Protein AF-A0A916VX10-F1 (afdb_monomer_lite)

Foldseek 3Di:
DDDPPPDAAEEEEEAAQAQDPVCLLVVLVVQLPDPHAHEYAAPVNVVSNCVNVVHDWQFDCQQDDPQAGTWTDDPSHPTHGHHPSLLLLLLVQCVQQVLDLVSGDDGRHSNSVVSVSQSPHQAYEYEYHPHADPVPPPVPDDPPDRPRVVSVVVSQVSVVVVVHHYYYDYD

pLDDT: mean 89.91, std 14.02, range [43.66, 98.75]

Sequence (171 aa):
MGIYVRKKNPVMIFTGPPLDENKDFEYVEKLLSFRGRRVVCGGTTGNIVANFLGEVIEMDITTMTREMPPIGKLSGIDLVTEGILTISKCAEILKKSNCDIGRLPSGKNGAVMLAEEILEADSILFLVGQKINEFYQNPLLPKNISIRRNLIEDLVQYLREKQKEVTIEYC

Structure (mmCIF, N/CA/C/O backbone):
data_AF-A0A916VX10-F1
#
_entry.id   AF-A0A916VX10-F1
#
loop_
_atom_site.group_PDB
_atom_site.id
_atom_site.type_symbol
_atom_site.label_atom_id
_atom_site.label_alt_id
_atom_site.label_comp_id
_atom_site.label_asym_id
_atom_site.label_entity_id
_atom_site.label_seq_id
_atom_site.pdbx_PDB_ins_code
_atom_site.Cartn_x
_atom_site.Cartn_y
_atom_site.Cartn_z
_atom_site.occupancy
_atom_site.B_iso_or_equiv
_atom_site.auth_seq_id
_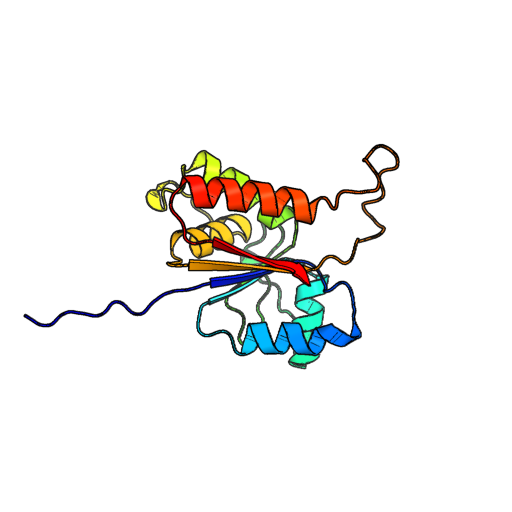atom_site.auth_comp_id
_atom_site.auth_asym_id
_atom_site.auth_atom_id
_atom_site.pdbx_PDB_model_num
ATOM 1 N N . MET A 1 1 ? -39.919 1.243 1.892 1.00 43.66 1 MET A N 1
ATOM 2 C CA . MET A 1 1 ? -38.573 1.552 2.417 1.00 43.66 1 MET A CA 1
ATOM 3 C C . MET A 1 1 ? -37.560 1.119 1.375 1.00 43.66 1 MET A C 1
ATOM 5 O O . MET A 1 1 ? -37.496 -0.066 1.081 1.00 43.66 1 MET A O 1
ATOM 9 N N . GLY A 1 2 ? -36.867 2.061 0.735 1.00 52.88 2 GLY A N 1
ATOM 10 C CA . GLY A 1 2 ? -35.818 1.728 -0.230 1.00 52.88 2 GLY A CA 1
ATOM 11 C C . GLY A 1 2 ? -34.561 1.302 0.518 1.00 52.88 2 GLY A C 1
ATOM 12 O O . GLY A 1 2 ? -34.044 2.070 1.324 1.00 52.88 2 GLY A O 1
ATOM 13 N N . ILE A 1 3 ? -34.092 0.079 0.288 1.00 53.31 3 ILE A N 1
ATOM 14 C CA . ILE A 1 3 ? -32.789 -0.367 0.782 1.00 53.31 3 ILE A CA 1
ATOM 15 C C . ILE A 1 3 ? -31.743 0.330 -0.091 1.00 53.31 3 ILE A C 1
ATOM 17 O O . ILE A 1 3 ? -31.575 -0.016 -1.259 1.00 53.31 3 ILE A O 1
ATOM 21 N N . TYR A 1 4 ? -31.075 1.348 0.451 1.00 57.50 4 TYR A N 1
ATOM 22 C CA . TYR A 1 4 ? -29.919 1.963 -0.196 1.00 57.50 4 TYR A CA 1
ATOM 23 C C . TYR A 1 4 ? -28.766 0.957 -0.109 1.00 57.50 4 TYR A C 1
ATOM 25 O O . TYR A 1 4 ? -28.130 0.807 0.934 1.00 57.50 4 TYR A O 1
ATOM 33 N N . VAL A 1 5 ? -28.537 0.195 -1.179 1.00 60.47 5 VAL A N 1
ATOM 34 C CA . VAL A 1 5 ? -27.399 -0.726 -1.249 1.00 60.47 5 VAL A CA 1
ATOM 35 C C . VAL A 1 5 ? -26.136 0.127 -1.345 1.00 60.47 5 VAL A C 1
ATOM 37 O O . VAL A 1 5 ? -25.852 0.709 -2.393 1.00 60.47 5 VAL A O 1
ATOM 40 N N . ARG A 1 6 ? -25.392 0.250 -0.239 1.00 73.00 6 ARG A N 1
ATOM 41 C CA . ARG A 1 6 ? -24.081 0.914 -0.234 1.00 73.00 6 ARG A CA 1
ATOM 42 C C . ARG A 1 6 ? -23.185 0.192 -1.243 1.00 73.00 6 ARG A C 1
ATOM 44 O O . ARG A 1 6 ? -23.018 -1.025 -1.171 1.00 73.00 6 ARG A O 1
ATOM 51 N N . LYS A 1 7 ? -22.635 0.936 -2.204 1.00 76.88 7 LYS A N 1
ATOM 52 C CA . LYS A 1 7 ? -21.661 0.401 -3.161 1.00 76.88 7 LYS A CA 1
ATOM 53 C C . LYS A 1 7 ? -20.441 -0.071 -2.368 1.00 76.88 7 LYS A C 1
ATOM 55 O O . LYS A 1 7 ? -19.885 0.720 -1.611 1.00 76.88 7 LYS A O 1
ATOM 60 N N . LYS A 1 8 ? -20.056 -1.342 -2.529 1.00 86.81 8 LYS A N 1
ATOM 61 C CA . LYS A 1 8 ? -18.841 -1.887 -1.909 1.00 86.81 8 LYS A CA 1
ATOM 62 C C . LYS A 1 8 ? -17.634 -1.035 -2.310 1.00 86.81 8 LYS A C 1
ATOM 64 O O . LYS A 1 8 ? -17.500 -0.693 -3.486 1.00 86.81 8 LYS A O 1
ATOM 69 N N . ASN A 1 9 ? -16.767 -0.747 -1.349 1.00 92.56 9 ASN A N 1
ATOM 70 C CA . ASN A 1 9 ? -15.541 0.024 -1.518 1.00 92.56 9 ASN A CA 1
ATOM 71 C C . ASN A 1 9 ? -14.303 -0.847 -1.231 1.00 92.56 9 ASN A C 1
ATOM 73 O O . ASN A 1 9 ? -13.677 -0.695 -0.179 1.00 92.56 9 ASN A O 1
ATOM 77 N N . PRO A 1 10 ? -13.971 -1.824 -2.095 1.00 97.56 10 PRO A N 1
ATOM 78 C CA . PRO A 1 10 ? -12.786 -2.642 -1.899 1.00 97.56 10 PRO A CA 1
ATOM 79 C C . PRO A 1 10 ? -11.524 -1.878 -2.330 1.00 97.56 10 PRO A C 1
ATOM 81 O O . PRO A 1 10 ? -11.582 -1.024 -3.218 1.00 97.56 10 PRO A O 1
ATOM 84 N N . VAL A 1 11 ? -10.381 -2.210 -1.732 1.00 98.69 11 VAL A N 1
ATOM 85 C CA . VAL A 1 11 ? -9.069 -1.671 -2.121 1.00 98.69 11 VAL A CA 1
ATOM 86 C C . VAL A 1 11 ? -8.090 -2.805 -2.418 1.00 98.69 11 VAL A C 1
ATOM 88 O O . VAL A 1 11 ? -8.047 -3.800 -1.691 1.00 98.69 11 VAL A O 1
ATOM 91 N N . MET A 1 12 ? -7.310 -2.661 -3.488 1.00 98.69 12 MET A N 1
ATOM 92 C CA . MET A 1 12 ? -6.155 -3.509 -3.771 1.00 98.69 12 MET A CA 1
ATOM 93 C C . MET A 1 12 ? -4.882 -2.707 -3.514 1.00 98.69 12 MET A C 1
ATOM 95 O O . MET A 1 12 ? -4.724 -1.616 -4.056 1.00 98.69 12 MET A O 1
ATOM 99 N N . ILE A 1 13 ? -3.977 -3.256 -2.706 1.00 98.62 13 ILE A N 1
ATOM 100 C CA . ILE A 1 13 ? -2.679 -2.663 -2.380 1.00 98.62 13 ILE A CA 1
ATOM 101 C C . ILE A 1 13 ? -1.595 -3.561 -2.974 1.00 98.62 13 ILE A C 1
ATOM 103 O O . ILE A 1 13 ? -1.366 -4.665 -2.477 1.00 98.62 13 ILE A O 1
ATOM 107 N N . PHE A 1 14 ? -0.934 -3.094 -4.032 1.00 98.19 14 PHE A N 1
ATOM 108 C CA . PHE A 1 14 ? 0.169 -3.794 -4.683 1.00 98.19 14 PHE A CA 1
ATOM 109 C C . PHE A 1 14 ? 1.511 -3.305 -4.137 1.00 98.19 14 PHE A C 1
ATOM 111 O O . PHE A 1 14 ? 1.843 -2.124 -4.245 1.00 98.19 14 PHE A O 1
ATOM 118 N N . THR A 1 15 ? 2.302 -4.200 -3.546 1.00 95.38 15 THR A N 1
ATOM 119 C CA . THR A 1 15 ? 3.618 -3.856 -3.004 1.00 95.38 15 THR A CA 1
ATOM 120 C C . THR A 1 15 ? 4.694 -4.868 -3.350 1.00 95.38 15 THR A C 1
ATOM 122 O O . THR A 1 15 ? 4.541 -6.067 -3.138 1.00 95.38 15 THR A O 1
ATOM 125 N N . GLY A 1 16 ? 5.839 -4.363 -3.808 1.00 92.12 16 GLY A N 1
ATOM 126 C CA . GLY A 1 16 ? 6.953 -5.198 -4.237 1.00 92.12 16 GLY A CA 1
ATOM 127 C C . GLY A 1 16 ? 6.767 -5.738 -5.656 1.00 92.12 16 GLY A C 1
ATOM 128 O O . GLY A 1 16 ? 5.637 -5.973 -6.072 1.00 92.12 16 GLY A O 1
ATOM 129 N N . PRO A 1 17 ? 7.849 -5.876 -6.436 1.00 91.38 17 PRO A N 1
ATOM 130 C CA . PRO A 1 17 ? 7.753 -6.486 -7.752 1.00 91.38 17 PRO A CA 1
ATOM 131 C C . PRO A 1 17 ? 7.491 -8.000 -7.634 1.00 91.38 17 PRO A C 1
ATOM 133 O O . PRO A 1 17 ? 7.992 -8.614 -6.677 1.00 91.38 17 PRO A O 1
ATOM 136 N N . PRO A 1 18 ? 6.729 -8.593 -8.571 1.00 92.06 18 PRO A N 1
ATOM 137 C CA . PRO A 1 18 ? 6.550 -10.040 -8.680 1.00 92.06 18 PRO A CA 1
ATOM 138 C C . PRO A 1 18 ? 7.886 -10.782 -8.718 1.00 92.06 18 PRO A C 1
ATOM 140 O O . PRO A 1 18 ? 8.905 -10.230 -9.142 1.00 92.06 18 PRO A O 1
ATOM 143 N N . LEU A 1 19 ? 7.901 -12.030 -8.249 1.00 89.69 19 LEU A N 1
ATOM 144 C CA . LEU A 1 19 ? 9.112 -12.854 -8.257 1.00 89.69 19 LEU A CA 1
ATOM 145 C C . LEU A 1 19 ? 9.565 -13.190 -9.683 1.00 89.69 19 LEU A C 1
ATOM 147 O O . LEU A 1 19 ? 10.764 -13.192 -9.960 1.00 89.69 19 LEU A O 1
ATOM 151 N N . ASP A 1 20 ? 8.601 -13.485 -10.554 1.00 89.62 20 ASP A N 1
ATOM 152 C CA . ASP A 1 20 ? 8.808 -13.793 -11.967 1.00 89.62 20 ASP A CA 1
ATOM 153 C C . ASP A 1 20 ? 8.419 -12.581 -12.819 1.00 89.62 20 ASP A C 1
ATOM 155 O O . ASP A 1 20 ? 7.237 -12.275 -12.966 1.00 89.62 20 ASP A O 1
ATOM 159 N N . GLU A 1 21 ? 9.418 -11.911 -13.396 1.00 88.38 21 GLU A N 1
ATOM 160 C CA . GLU A 1 21 ? 9.235 -10.714 -14.232 1.00 88.38 21 GLU A CA 1
ATOM 161 C C . GLU A 1 21 ? 8.356 -10.986 -15.463 1.00 88.38 21 GLU A C 1
ATOM 163 O O . GLU A 1 21 ? 7.678 -10.089 -15.959 1.00 88.38 21 GLU A O 1
ATOM 168 N N . ASN A 1 22 ? 8.287 -12.236 -15.941 1.00 92.12 22 ASN A N 1
ATOM 169 C CA . ASN A 1 22 ? 7.412 -12.592 -17.063 1.00 92.12 22 ASN A CA 1
ATOM 170 C C . ASN A 1 22 ? 5.923 -12.467 -16.708 1.00 92.12 22 ASN A C 1
ATOM 172 O O . ASN A 1 22 ? 5.078 -12.419 -17.601 1.00 92.12 22 ASN A O 1
ATOM 176 N N . LYS A 1 23 ? 5.599 -12.406 -15.411 1.00 92.19 23 LYS A N 1
ATOM 177 C CA . LYS A 1 23 ? 4.240 -12.224 -14.896 1.00 92.19 23 LYS A CA 1
ATOM 178 C C . LYS A 1 23 ? 3.921 -10.781 -14.525 1.00 92.19 23 LYS A C 1
ATOM 180 O O . LYS A 1 23 ? 2.799 -10.511 -14.102 1.00 92.19 23 LYS A O 1
ATOM 185 N N . ASP A 1 24 ? 4.854 -9.844 -14.700 1.00 93.00 24 ASP A N 1
ATOM 186 C CA . ASP A 1 24 ? 4.627 -8.430 -14.386 1.00 93.00 24 ASP A CA 1
ATOM 187 C C . ASP A 1 24 ? 3.355 -7.908 -15.071 1.00 93.00 24 ASP A C 1
ATOM 189 O O . ASP A 1 24 ? 2.485 -7.338 -14.412 1.00 93.00 24 ASP A O 1
ATOM 193 N N . PHE A 1 25 ? 3.190 -8.195 -16.366 1.00 92.88 25 PHE A N 1
ATOM 194 C CA . PHE A 1 25 ? 2.010 -7.801 -17.142 1.00 92.88 25 PHE A CA 1
ATOM 195 C C . PHE A 1 25 ? 0.704 -8.384 -16.581 1.00 92.88 25 PHE A C 1
ATOM 197 O O . PHE A 1 25 ? -0.285 -7.661 -16.484 1.00 92.88 25 PHE A O 1
ATOM 204 N N . GLU A 1 26 ? 0.705 -9.653 -16.164 1.00 96.12 26 GLU A N 1
ATOM 205 C CA . GLU A 1 26 ? -0.466 -10.330 -15.586 1.00 96.12 26 GLU A CA 1
ATOM 206 C C . GLU A 1 26 ? -0.922 -9.635 -14.293 1.00 96.12 26 GLU A C 1
ATOM 208 O O . GLU A 1 26 ? -2.104 -9.328 -14.109 1.00 96.12 26 GLU A O 1
ATOM 213 N N . TYR A 1 27 ? 0.020 -9.332 -13.397 1.00 97.19 27 TYR A N 1
ATOM 214 C CA . TYR A 1 27 ? -0.290 -8.694 -12.118 1.00 97.19 27 TYR A CA 1
ATOM 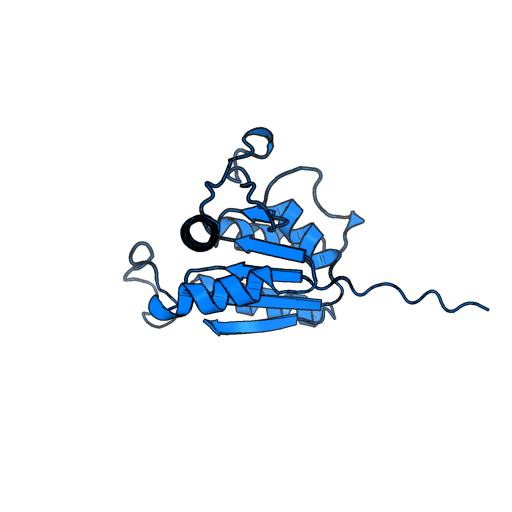215 C C . TYR A 1 27 ? -0.671 -7.216 -12.267 1.00 97.19 27 TYR A C 1
ATOM 217 O O . TYR A 1 27 ? -1.533 -6.731 -11.528 1.00 97.19 27 TYR A O 1
ATOM 225 N N . VAL A 1 28 ? -0.094 -6.506 -13.241 1.00 97.00 28 VAL A N 1
ATOM 226 C CA . VAL A 1 28 ? -0.519 -5.138 -13.572 1.00 97.00 28 VAL A CA 1
ATOM 227 C C . VAL A 1 28 ? -1.923 -5.132 -14.179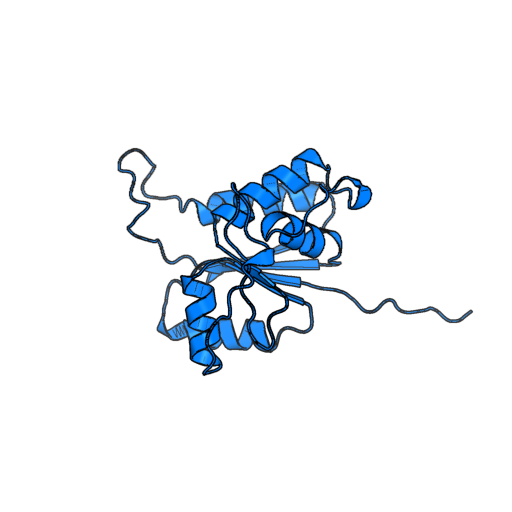 1.00 97.00 28 VAL A C 1
ATOM 229 O O . VAL A 1 28 ? -2.762 -4.339 -13.753 1.00 97.00 28 VAL A O 1
ATOM 232 N N . GLU A 1 29 ? -2.233 -6.036 -15.109 1.00 97.06 29 GLU A N 1
ATOM 233 C CA . GLU A 1 29 ? -3.579 -6.154 -15.681 1.00 97.06 29 GLU A CA 1
ATOM 234 C C . GLU A 1 29 ? -4.619 -6.479 -14.598 1.00 97.06 29 GLU A C 1
ATOM 236 O O . GLU A 1 29 ? -5.702 -5.884 -14.553 1.00 97.06 29 GLU A O 1
ATOM 241 N N . LYS A 1 30 ? -4.274 -7.358 -13.653 1.00 97.88 30 LYS A N 1
ATOM 242 C CA . LYS A 1 30 ? -5.107 -7.647 -12.481 1.00 97.88 30 LYS A CA 1
ATOM 243 C C . LYS A 1 30 ? -5.372 -6.407 -11.623 1.00 97.88 30 LYS A C 1
ATOM 245 O O . LYS A 1 30 ? -6.511 -6.191 -11.204 1.00 97.88 30 LYS A O 1
ATOM 250 N N . LEU A 1 31 ? -4.355 -5.580 -11.377 1.00 98.31 31 LEU A N 1
ATOM 251 C CA . LEU A 1 31 ? -4.512 -4.316 -10.655 1.00 98.31 31 LEU A CA 1
ATOM 252 C C . LEU A 1 31 ? -5.427 -3.344 -11.413 1.00 98.31 31 LEU A C 1
ATOM 254 O O . LEU A 1 31 ? -6.361 -2.790 -10.833 1.00 98.31 31 LEU A O 1
ATOM 258 N N . LEU A 1 32 ? -5.201 -3.158 -12.713 1.00 97.50 32 LEU A N 1
ATOM 259 C CA . LEU A 1 32 ? -5.944 -2.203 -13.542 1.00 97.50 32 LEU A CA 1
ATOM 260 C C . LEU A 1 32 ? -7.380 -2.650 -13.852 1.00 97.50 32 LEU A C 1
ATOM 262 O O . LEU A 1 32 ? -8.252 -1.814 -14.103 1.00 97.50 32 LEU A O 1
ATOM 266 N N . SER A 1 33 ? -7.661 -3.951 -13.802 1.00 97.12 33 SER A N 1
ATOM 267 C CA . SER A 1 33 ? -9.014 -4.509 -13.934 1.00 97.12 33 SER A CA 1
ATOM 268 C C . SER A 1 33 ? -9.773 -4.577 -12.602 1.00 97.12 33 SER A C 1
ATOM 270 O O . SER A 1 33 ? -10.991 -4.791 -12.594 1.00 97.12 33 SER A O 1
ATOM 272 N N . PHE A 1 34 ? -9.099 -4.334 -11.471 1.00 97.81 34 PHE A N 1
ATOM 273 C CA . PHE A 1 34 ? -9.716 -4.374 -10.149 1.00 97.81 34 PHE A CA 1
ATOM 274 C C . PHE A 1 34 ? -10.847 -3.345 -10.018 1.00 97.81 34 PHE A C 1
ATOM 276 O O . PHE A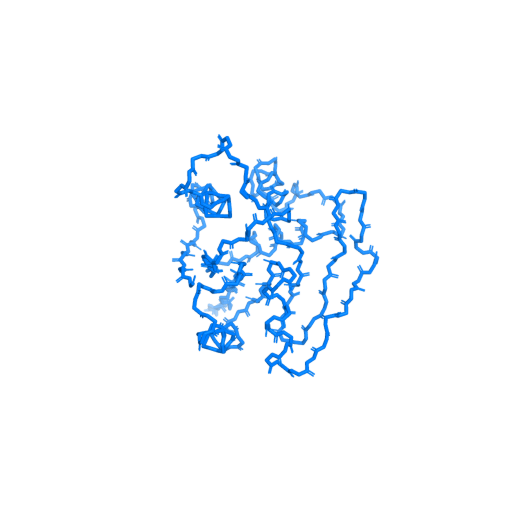 1 34 ? -10.675 -2.151 -10.287 1.00 97.81 34 PHE A O 1
ATOM 283 N N . ARG A 1 35 ? -12.027 -3.808 -9.582 1.00 95.44 35 ARG A N 1
ATOM 284 C CA . ARG A 1 35 ? -13.226 -2.981 -9.367 1.00 95.44 35 ARG A CA 1
ATOM 285 C C . ARG A 1 35 ? -13.250 -2.406 -7.952 1.00 95.44 35 ARG A C 1
ATOM 287 O O . ARG A 1 35 ? -14.055 -2.819 -7.121 1.00 95.44 35 ARG A O 1
ATOM 294 N N . GLY A 1 36 ? -12.372 -1.447 -7.706 1.00 96.38 36 GLY A N 1
ATOM 295 C CA . GLY A 1 36 ? -12.201 -0.771 -6.426 1.00 96.38 36 GLY A CA 1
ATOM 296 C C . GLY A 1 36 ? -11.070 0.238 -6.505 1.00 96.38 36 GLY A C 1
ATOM 297 O O . GLY A 1 36 ? -10.576 0.514 -7.599 1.00 96.38 36 GLY A O 1
ATOM 298 N N . ARG A 1 37 ? -10.659 0.745 -5.344 1.00 98.19 37 ARG A N 1
ATOM 299 C CA . ARG A 1 37 ? -9.482 1.608 -5.241 1.00 98.19 37 ARG A CA 1
ATOM 300 C C . ARG A 1 37 ? -8.208 0.792 -5.428 1.00 98.19 37 ARG A C 1
ATOM 302 O O . ARG A 1 37 ? -8.149 -0.382 -5.049 1.00 98.19 37 ARG A O 1
ATOM 309 N N . ARG A 1 38 ? -7.199 1.396 -6.038 1.00 98.62 38 ARG A N 1
ATOM 310 C CA . ARG A 1 38 ? -5.945 0.761 -6.447 1.00 98.62 38 ARG A CA 1
ATOM 311 C C . ARG A 1 38 ? -4.798 1.568 -5.884 1.00 98.62 38 ARG A C 1
ATOM 313 O O . ARG A 1 38 ? -4.638 2.743 -6.197 1.00 98.62 38 ARG A O 1
ATOM 320 N N . VAL A 1 39 ? -3.986 0.914 -5.076 1.00 98.75 39 VAL A N 1
ATOM 321 C CA . VAL A 1 39 ? -2.855 1.530 -4.398 1.00 98.75 39 VAL A CA 1
ATOM 322 C C . VAL A 1 39 ? -1.591 0.777 -4.776 1.00 98.75 39 VAL A C 1
ATOM 324 O O . VAL A 1 39 ? -1.572 -0.454 -4.764 1.00 98.75 39 VAL A O 1
ATOM 327 N N . VAL A 1 40 ? -0.525 1.507 -5.087 1.00 98.56 40 VAL A N 1
ATOM 328 C CA . VAL A 1 40 ? 0.798 0.943 -5.366 1.00 98.56 40 VAL A CA 1
ATOM 329 C C . VAL A 1 40 ? 1.800 1.476 -4.351 1.00 98.56 40 VAL A C 1
ATOM 331 O O . VAL A 1 40 ? 2.035 2.678 -4.263 1.00 98.56 40 VAL A O 1
ATOM 334 N N . CYS A 1 41 ? 2.432 0.574 -3.604 1.00 96.25 41 CYS A N 1
ATOM 335 C CA . CYS A 1 41 ? 3.460 0.905 -2.622 1.00 96.25 41 CYS A CA 1
ATOM 336 C C . CYS A 1 41 ? 4.820 0.343 -3.058 1.00 96.25 41 CYS A C 1
ATOM 338 O O . CYS A 1 41 ? 5.130 -0.834 -2.826 1.00 96.25 41 CYS A O 1
ATOM 340 N N . GLY A 1 42 ? 5.670 1.207 -3.616 1.00 93.88 42 GLY A N 1
ATOM 341 C CA . GLY A 1 42 ? 7.062 0.919 -3.963 1.00 93.88 42 GLY A CA 1
ATOM 342 C C . GLY A 1 42 ? 7.461 1.473 -5.324 1.00 93.88 42 GLY A C 1
ATOM 343 O O . GLY A 1 42 ? 6.777 1.211 -6.304 1.00 93.88 42 GLY A O 1
ATOM 344 N N . GLY A 1 43 ? 8.610 2.154 -5.401 1.00 92.12 43 GLY A N 1
ATOM 345 C CA . GLY A 1 43 ? 9.095 2.755 -6.650 1.00 92.12 43 GLY A CA 1
ATOM 346 C C . GLY A 1 43 ? 9.282 1.748 -7.790 1.00 92.12 43 GLY A C 1
ATOM 347 O O . GLY A 1 43 ? 8.813 1.984 -8.895 1.00 92.12 43 GLY A O 1
ATOM 348 N N . THR A 1 44 ? 9.886 0.580 -7.531 1.00 92.56 44 THR A N 1
ATOM 349 C CA . THR A 1 44 ? 10.043 -0.461 -8.566 1.00 92.56 44 THR A CA 1
ATOM 350 C C . THR A 1 44 ? 8.697 -0.991 -9.062 1.00 92.56 44 THR A C 1
ATOM 352 O O . THR A 1 44 ? 8.497 -1.097 -10.264 1.00 92.56 44 THR A O 1
ATOM 355 N N . THR A 1 45 ? 7.760 -1.282 -8.156 1.00 94.81 45 THR A N 1
ATOM 356 C CA . THR A 1 45 ? 6.405 -1.733 -8.515 1.00 94.81 45 THR A CA 1
ATOM 357 C C . THR A 1 45 ? 5.645 -0.650 -9.275 1.00 94.81 45 THR A C 1
ATOM 359 O O . THR A 1 45 ? 5.028 -0.937 -10.293 1.00 94.81 45 THR A O 1
ATOM 362 N N . GLY A 1 46 ? 5.740 0.602 -8.825 1.00 96.75 46 GLY A N 1
ATOM 363 C CA . GLY A 1 46 ? 5.173 1.757 -9.510 1.00 96.75 46 GLY A CA 1
ATOM 364 C C . GLY A 1 46 ? 5.708 1.891 -10.930 1.00 96.75 46 GLY A C 1
ATOM 365 O O . GLY A 1 46 ? 4.920 2.043 -11.853 1.00 96.75 46 GLY A O 1
ATOM 366 N N . ASN A 1 47 ? 7.021 1.757 -11.125 1.00 96.19 47 ASN A N 1
ATOM 367 C CA . ASN A 1 47 ? 7.629 1.828 -12.452 1.00 96.19 47 ASN A CA 1
ATOM 368 C C . ASN A 1 47 ? 7.178 0.684 -13.366 1.00 96.19 47 ASN A C 1
ATOM 370 O O . ASN A 1 47 ? 6.982 0.918 -14.551 1.00 96.19 47 ASN A O 1
ATOM 374 N N . ILE A 1 48 ? 6.968 -0.529 -12.843 1.00 96.06 48 ILE A N 1
ATOM 375 C CA . ILE A 1 48 ? 6.400 -1.637 -13.629 1.00 96.06 48 ILE A CA 1
ATOM 376 C C . ILE A 1 48 ? 4.997 -1.267 -14.134 1.00 96.06 48 ILE A C 1
ATOM 378 O O . ILE A 1 48 ? 4.709 -1.414 -15.321 1.00 96.06 48 ILE A O 1
ATOM 382 N N . VAL A 1 49 ? 4.146 -0.720 -13.257 1.00 97.75 49 VAL A N 1
ATOM 383 C CA . VAL A 1 49 ? 2.792 -0.272 -13.625 1.00 97.75 49 VAL A CA 1
ATOM 384 C C . VAL A 1 49 ? 2.845 0.892 -14.623 1.00 97.75 49 VAL A C 1
ATOM 386 O O . VAL A 1 49 ? 2.119 0.886 -15.612 1.00 97.75 49 VAL A O 1
ATOM 389 N N . ALA A 1 50 ? 3.723 1.871 -14.405 1.00 97.62 50 ALA A N 1
ATOM 390 C CA . ALA A 1 50 ? 3.872 3.031 -15.280 1.00 97.62 50 ALA A CA 1
ATOM 391 C C . ALA A 1 50 ? 4.368 2.633 -16.679 1.00 97.62 50 ALA A C 1
ATOM 393 O O . ALA A 1 50 ? 3.788 3.047 -17.681 1.00 97.62 50 ALA A O 1
ATOM 394 N N . ASN A 1 51 ? 5.359 1.738 -16.749 1.00 96.75 51 ASN A N 1
ATOM 395 C CA . ASN A 1 51 ? 5.865 1.186 -18.004 1.00 96.75 51 ASN A CA 1
ATOM 396 C C . ASN A 1 51 ? 4.775 0.443 -18.785 1.00 96.75 51 ASN A C 1
ATOM 398 O O . ASN A 1 51 ? 4.689 0.601 -20.000 1.00 96.75 51 ASN A O 1
ATOM 402 N N . PHE A 1 52 ? 3.927 -0.335 -18.102 1.00 95.81 52 PHE A N 1
ATOM 403 C CA . PHE A 1 52 ? 2.786 -1.009 -18.728 1.00 95.81 52 PHE A CA 1
ATOM 404 C C . PHE A 1 52 ? 1.796 -0.008 -19.341 1.00 95.81 52 PHE A C 1
ATOM 406 O O . PHE A 1 52 ? 1.271 -0.240 -20.428 1.00 95.81 52 PHE A O 1
ATOM 413 N N . LEU A 1 53 ? 1.545 1.109 -18.653 1.00 95.69 53 LEU A N 1
ATOM 414 C CA . LEU A 1 53 ? 0.646 2.170 -19.116 1.00 95.69 53 LEU A CA 1
ATOM 415 C C . LEU A 1 53 ? 1.274 3.075 -20.190 1.00 95.69 53 LEU A C 1
ATOM 417 O O . LEU A 1 53 ? 0.556 3.837 -20.832 1.00 95.69 53 LEU A O 1
ATOM 421 N N . GLY A 1 54 ? 2.594 3.008 -20.394 1.00 96.81 54 GLY A N 1
ATOM 422 C CA . GLY A 1 54 ? 3.319 3.969 -21.228 1.00 96.81 54 GLY A CA 1
ATOM 423 C C . GLY A 1 54 ? 3.367 5.376 -20.617 1.00 96.81 54 GLY A C 1
ATOM 424 O O . GLY A 1 54 ? 3.497 6.358 -21.346 1.00 96.81 54 GLY A O 1
ATOM 425 N N . GLU A 1 55 ? 3.245 5.476 -19.292 1.00 97.38 55 GLU A N 1
ATOM 426 C CA . GLU A 1 55 ? 3.235 6.725 -18.528 1.00 97.38 55 GLU A CA 1
ATOM 427 C C . GLU A 1 55 ? 4.482 6.844 -17.637 1.00 97.38 55 GLU A C 1
ATOM 429 O O . GLU A 1 55 ? 5.233 5.890 -17.432 1.00 97.38 55 GLU A O 1
ATOM 434 N N . VAL A 1 56 ? 4.697 8.033 -17.076 1.00 96.44 56 VAL A N 1
ATOM 435 C CA . VAL A 1 56 ? 5.713 8.292 -16.048 1.00 96.44 56 VAL A CA 1
ATOM 436 C C . VAL A 1 56 ? 5.028 8.708 -14.752 1.00 96.44 56 VAL A C 1
ATOM 438 O O . VAL A 1 56 ? 3.997 9.374 -14.780 1.00 96.44 56 VAL A O 1
ATOM 441 N N . ILE A 1 57 ? 5.598 8.327 -13.607 1.00 97.56 57 ILE A N 1
ATOM 442 C CA . ILE A 1 57 ? 5.053 8.727 -12.305 1.00 97.56 57 ILE A CA 1
ATOM 443 C C . ILE A 1 57 ? 5.413 10.188 -12.038 1.00 97.56 57 ILE A C 1
ATOM 445 O O . ILE A 1 57 ? 6.590 10.542 -11.950 1.00 97.56 57 ILE A O 1
ATOM 449 N N . GLU A 1 58 ? 4.396 11.024 -11.842 1.00 97.25 58 GLU A N 1
ATOM 450 C CA . GLU A 1 58 ? 4.579 12.414 -11.428 1.00 97.25 58 GLU A CA 1
ATOM 451 C C . GLU A 1 58 ? 4.602 12.520 -9.901 1.00 97.25 58 GLU A C 1
ATOM 453 O O . GLU A 1 58 ? 3.653 12.127 -9.224 1.00 97.25 58 GLU A O 1
ATOM 458 N N . MET A 1 59 ? 5.672 13.074 -9.334 1.00 96.94 59 MET A N 1
ATOM 459 C CA . MET A 1 59 ? 5.799 13.207 -7.881 1.00 96.94 59 MET A CA 1
ATOM 460 C C . MET A 1 59 ? 5.075 14.454 -7.365 1.00 96.94 59 MET A C 1
ATOM 462 O O . MET A 1 59 ? 5.334 15.569 -7.818 1.00 96.94 59 MET A O 1
ATOM 466 N N . ASP A 1 60 ? 4.229 14.294 -6.347 1.00 95.75 60 ASP A N 1
ATOM 467 C CA . ASP A 1 60 ? 3.583 15.414 -5.662 1.00 95.75 60 ASP A CA 1
ATOM 468 C C . ASP A 1 60 ? 4.428 15.889 -4.476 1.00 95.75 60 ASP A C 1
ATOM 470 O O . ASP A 1 60 ? 4.250 15.470 -3.327 1.00 95.75 60 ASP A O 1
ATOM 474 N N . ILE A 1 61 ? 5.356 16.803 -4.761 1.00 94.75 61 ILE A N 1
ATOM 475 C CA . ILE A 1 61 ? 6.314 17.352 -3.788 1.00 94.75 61 ILE A CA 1
ATOM 476 C C . ILE A 1 61 ? 5.608 18.010 -2.589 1.00 94.75 61 ILE A C 1
ATOM 478 O O . ILE A 1 61 ? 6.173 18.055 -1.498 1.00 94.75 61 ILE A O 1
ATOM 482 N N . THR A 1 62 ? 4.358 18.463 -2.738 1.00 93.94 62 THR A N 1
ATOM 483 C CA . THR A 1 62 ? 3.608 19.097 -1.638 1.00 93.94 62 THR A CA 1
ATOM 484 C C . THR A 1 62 ? 3.282 18.131 -0.495 1.00 93.94 62 THR A C 1
ATOM 486 O O . THR A 1 62 ? 3.009 18.571 0.620 1.00 93.94 62 THR A O 1
ATOM 489 N N . THR A 1 63 ? 3.353 16.821 -0.752 1.00 93.31 63 THR A N 1
ATOM 490 C CA . THR A 1 63 ? 3.127 15.757 0.242 1.00 93.31 63 THR A CA 1
ATOM 491 C C . THR A 1 63 ? 4.402 15.299 0.955 1.00 93.31 63 THR A C 1
ATOM 493 O O . THR A 1 63 ? 4.348 14.479 1.876 1.00 93.31 63 THR A O 1
ATOM 496 N N . MET A 1 64 ? 5.561 15.819 0.541 1.00 93.06 64 MET A N 1
ATOM 497 C CA . MET A 1 64 ? 6.845 15.483 1.142 1.00 93.06 64 MET A CA 1
ATOM 498 C C . MET A 1 64 ? 6.935 16.039 2.563 1.00 93.06 64 MET A C 1
ATOM 500 O O . MET A 1 64 ? 6.615 17.195 2.836 1.00 93.06 64 MET A O 1
ATOM 504 N N . THR A 1 65 ? 7.435 15.217 3.478 1.00 91.38 65 THR A N 1
ATOM 505 C CA . THR A 1 65 ? 7.714 15.614 4.860 1.00 91.38 65 THR A CA 1
ATOM 506 C C . THR A 1 65 ? 9.137 15.217 5.234 1.00 91.38 65 THR A C 1
ATOM 508 O O . THR A 1 65 ? 9.830 14.543 4.477 1.00 91.38 65 THR A O 1
ATOM 511 N N . ARG A 1 66 ? 9.581 15.595 6.437 1.00 89.12 66 ARG A N 1
ATOM 512 C CA . ARG A 1 66 ? 10.886 15.164 6.957 1.00 89.12 66 ARG A CA 1
ATOM 513 C C . ARG A 1 66 ? 11.008 13.638 7.082 1.00 89.12 66 ARG A C 1
ATOM 515 O O . ARG A 1 66 ? 12.114 13.120 7.001 1.00 89.12 66 ARG A O 1
ATOM 522 N N . GLU A 1 67 ? 9.897 12.942 7.320 1.00 87.38 67 GLU A N 1
ATOM 523 C CA . GLU A 1 67 ? 9.883 11.495 7.576 1.00 87.38 67 GLU A CA 1
ATOM 524 C C . GLU A 1 67 ? 9.440 10.666 6.367 1.00 87.38 67 GLU A C 1
ATOM 526 O O . GLU A 1 67 ? 9.815 9.502 6.257 1.00 87.38 67 GLU A O 1
ATOM 531 N N . MET A 1 68 ? 8.635 11.249 5.476 1.00 92.44 68 MET A N 1
ATOM 532 C CA . MET A 1 68 ? 7.995 10.545 4.367 1.00 92.44 68 MET A CA 1
ATOM 533 C C . MET A 1 68 ? 8.313 11.218 3.027 1.00 92.44 68 MET A C 1
ATOM 535 O O . MET A 1 68 ? 8.079 12.427 2.904 1.00 92.44 68 MET A O 1
ATOM 539 N N . PRO A 1 69 ? 8.774 10.453 2.018 1.00 92.94 69 PRO A N 1
ATOM 540 C CA . PRO A 1 69 ? 8.906 10.936 0.645 1.00 92.94 69 PRO A CA 1
ATOM 541 C C . PRO A 1 69 ? 7.546 11.320 0.036 1.00 92.94 69 PRO A C 1
ATOM 543 O O . PRO A 1 69 ? 6.502 10.928 0.574 1.00 92.94 69 PRO A O 1
ATOM 546 N N . PRO A 1 70 ? 7.539 12.098 -1.061 1.00 95.69 70 PRO A N 1
ATOM 547 C CA . PRO A 1 70 ? 6.298 12.484 -1.717 1.00 95.69 70 PRO A CA 1
ATOM 548 C C . PRO A 1 70 ? 5.570 11.274 -2.309 1.00 95.69 70 PRO A C 1
ATOM 550 O O . PRO A 1 70 ? 6.182 10.265 -2.661 1.00 95.69 70 PRO A O 1
ATOM 553 N N . ILE A 1 71 ? 4.253 11.393 -2.443 1.00 97.56 71 ILE A N 1
ATOM 554 C CA . ILE A 1 71 ? 3.453 10.447 -3.224 1.00 97.56 71 ILE A CA 1
ATOM 555 C C . ILE A 1 71 ? 3.715 10.639 -4.722 1.00 97.56 71 ILE A C 1
ATOM 557 O O . ILE A 1 71 ? 4.144 11.707 -5.162 1.00 97.56 71 ILE A O 1
ATOM 561 N N . GLY A 1 72 ? 3.407 9.611 -5.503 1.00 97.50 72 GLY A N 1
ATOM 562 C CA . GLY A 1 72 ? 3.328 9.673 -6.955 1.00 97.50 72 GLY A CA 1
ATOM 563 C C . GLY A 1 72 ? 1.884 9.787 -7.446 1.00 97.50 72 GLY A C 1
ATOM 564 O O . GLY A 1 72 ? 0.934 9.438 -6.740 1.00 97.50 72 GLY A O 1
ATOM 565 N N . LYS A 1 73 ? 1.734 10.234 -8.689 1.00 97.62 73 LYS A N 1
ATOM 566 C CA . LYS A 1 73 ? 0.492 10.237 -9.461 1.00 97.62 73 LYS A CA 1
ATOM 567 C C . LYS A 1 73 ? 0.700 9.418 -10.725 1.00 97.62 73 LYS A C 1
ATOM 569 O O . LYS A 1 73 ? 1.727 9.555 -11.388 1.00 97.62 73 LYS A O 1
ATOM 574 N N . LEU A 1 74 ? -0.268 8.558 -11.021 1.00 97.75 74 LEU A N 1
ATOM 575 C CA . LEU A 1 74 ? -0.277 7.691 -12.193 1.00 97.75 74 LEU A CA 1
ATOM 576 C C . LEU A 1 74 ? -1.729 7.414 -12.585 1.00 97.75 74 LEU A C 1
ATOM 578 O O . LEU A 1 74 ? -2.551 7.130 -11.710 1.00 97.75 74 LEU A O 1
ATOM 582 N N . SER A 1 75 ? -2.067 7.507 -13.871 1.00 95.44 75 SER A N 1
ATOM 583 C CA . SER A 1 75 ? -3.458 7.351 -14.297 1.00 95.44 75 SER A CA 1
ATOM 584 C C . SER A 1 75 ? -3.984 5.954 -13.973 1.00 95.44 75 SER A C 1
ATOM 586 O O . SER A 1 75 ? -3.320 4.941 -14.176 1.00 95.44 75 SER A O 1
ATOM 588 N N . GLY A 1 76 ? -5.212 5.889 -13.457 1.00 94.62 76 GLY A N 1
ATOM 589 C CA . GLY A 1 76 ? -5.850 4.620 -13.103 1.00 94.62 76 GLY A CA 1
ATOM 590 C C . GLY A 1 76 ? -5.368 3.988 -11.793 1.00 94.62 76 GLY A C 1
ATOM 591 O O . GLY A 1 76 ? -5.844 2.891 -11.484 1.00 94.62 76 GLY A O 1
ATOM 592 N N . ILE A 1 77 ? -4.494 4.668 -11.037 1.00 98.25 77 ILE A N 1
ATOM 593 C CA . ILE A 1 77 ? -4.051 4.313 -9.683 1.00 98.25 77 ILE A CA 1
ATOM 594 C C . ILE A 1 77 ? -4.417 5.451 -8.719 1.00 98.25 77 ILE A C 1
ATOM 596 O O . ILE A 1 77 ? -4.056 6.602 -8.944 1.00 98.25 77 ILE A O 1
ATOM 600 N N . ASP A 1 78 ? -5.126 5.135 -7.636 1.00 98.25 78 ASP A N 1
ATOM 601 C CA . ASP A 1 78 ? -5.647 6.128 -6.686 1.00 98.25 78 ASP A CA 1
ATOM 602 C C . ASP A 1 78 ? -4.560 6.681 -5.752 1.00 98.25 78 ASP A C 1
ATOM 604 O O . ASP A 1 78 ? -4.624 7.832 -5.322 1.00 98.25 78 ASP A O 1
ATOM 608 N N . LEU A 1 79 ? -3.539 5.873 -5.450 1.00 98.31 79 LEU A N 1
ATOM 609 C CA . LEU A 1 79 ? -2.417 6.277 -4.609 1.00 98.31 79 LEU A CA 1
ATOM 610 C C . LEU A 1 79 ? -1.138 5.530 -5.004 1.00 98.31 79 LEU A C 1
ATOM 612 O O . LEU A 1 79 ? -1.096 4.301 -4.978 1.00 98.31 79 LEU A O 1
ATOM 616 N N . VAL A 1 80 ? -0.073 6.273 -5.313 1.00 98.38 80 VAL A N 1
ATOM 617 C CA . VAL A 1 80 ? 1.276 5.722 -5.495 1.00 98.38 80 VAL A CA 1
ATOM 618 C C . VAL A 1 80 ? 2.169 6.244 -4.379 1.00 98.38 80 VAL A C 1
ATOM 620 O O . VAL A 1 80 ? 2.252 7.448 -4.153 1.00 98.38 80 VAL A O 1
ATOM 623 N N . THR A 1 81 ? 2.855 5.359 -3.666 1.00 96.88 81 THR A N 1
ATOM 624 C CA . THR A 1 81 ? 3.754 5.737 -2.569 1.00 96.88 81 THR A CA 1
ATOM 625 C C . THR A 1 81 ? 5.068 4.986 -2.641 1.00 96.88 81 THR A C 1
ATOM 627 O O . THR A 1 81 ? 5.226 3.999 -3.361 1.00 96.88 81 THR A O 1
ATOM 630 N N . GLU A 1 82 ? 5.988 5.372 -1.763 1.00 91.44 82 GLU A N 1
ATOM 631 C CA . GLU A 1 82 ? 7.098 4.510 -1.378 1.00 91.44 82 GLU A CA 1
ATOM 632 C C . GLU A 1 82 ? 6.618 3.170 -0.814 1.00 91.44 82 GLU A C 1
ATOM 634 O O . GLU A 1 82 ? 5.468 3.023 -0.393 1.00 91.44 82 GLU A O 1
ATOM 639 N N . GLY A 1 83 ? 7.515 2.185 -0.808 1.00 91.25 83 GLY A N 1
ATOM 640 C CA . GLY A 1 83 ? 7.194 0.805 -0.447 1.00 91.25 83 GLY A CA 1
ATOM 641 C C . GLY A 1 83 ? 7.170 0.564 1.059 1.00 91.25 83 GLY A C 1
ATOM 642 O O . GLY A 1 83 ? 6.287 1.021 1.780 1.00 91.25 83 GLY A O 1
ATOM 643 N N . ILE A 1 84 ? 8.165 -0.185 1.537 1.00 91.25 84 ILE A N 1
ATOM 644 C CA . ILE A 1 84 ? 8.235 -0.686 2.920 1.00 91.25 84 ILE A CA 1
ATOM 645 C C . ILE A 1 84 ? 8.176 0.456 3.945 1.00 91.25 84 ILE A C 1
ATOM 647 O O . ILE A 1 84 ? 7.525 0.303 4.974 1.00 91.25 84 ILE A O 1
ATOM 651 N N . LEU A 1 85 ? 8.798 1.605 3.655 1.00 91.88 85 LEU A N 1
ATOM 652 C CA . LEU A 1 85 ? 8.779 2.770 4.544 1.00 91.88 85 LEU A CA 1
ATOM 653 C C . LEU A 1 85 ? 7.345 3.254 4.819 1.00 91.88 85 LEU A C 1
ATOM 655 O O . LEU A 1 85 ? 6.956 3.400 5.978 1.00 91.88 85 LEU A O 1
ATOM 659 N N . THR A 1 86 ? 6.543 3.437 3.766 1.00 95.00 86 THR A N 1
ATOM 660 C CA . THR A 1 86 ? 5.141 3.862 3.882 1.00 95.00 86 THR A CA 1
ATOM 661 C C . THR A 1 86 ? 4.311 2.838 4.632 1.00 95.00 86 THR A C 1
ATOM 663 O O . THR A 1 86 ? 3.570 3.207 5.537 1.00 95.00 86 THR A O 1
ATOM 666 N N . ILE A 1 87 ? 4.464 1.552 4.307 1.00 96.38 87 ILE A N 1
ATOM 667 C CA . ILE A 1 87 ? 3.712 0.471 4.958 1.00 96.38 87 ILE A CA 1
ATOM 668 C C . ILE A 1 87 ? 4.059 0.402 6.451 1.00 96.38 87 ILE A C 1
ATOM 670 O O . ILE A 1 87 ? 3.164 0.282 7.285 1.00 96.38 87 ILE A O 1
ATOM 674 N N . SER A 1 88 ? 5.340 0.547 6.806 1.00 95.31 88 SER A N 1
ATOM 675 C CA . SER A 1 88 ? 5.799 0.538 8.199 1.00 95.31 88 SER A CA 1
ATOM 676 C C . SER A 1 88 ? 5.178 1.687 8.982 1.00 95.31 88 SER A C 1
ATOM 678 O O . SER A 1 88 ? 4.593 1.481 10.047 1.00 95.31 88 SER A O 1
ATOM 680 N N . LYS A 1 89 ? 5.238 2.902 8.429 1.00 95.94 89 LYS A N 1
ATOM 681 C CA . LYS A 1 89 ? 4.668 4.080 9.081 1.00 95.94 89 LYS A CA 1
ATOM 682 C C . LYS A 1 89 ? 3.140 4.018 9.148 1.00 95.94 89 LYS A C 1
ATOM 684 O O . LYS A 1 89 ? 2.561 4.387 10.167 1.00 95.94 89 LYS A O 1
ATOM 689 N N . CYS A 1 90 ? 2.485 3.499 8.112 1.00 97.38 90 CYS A N 1
ATOM 690 C CA . CYS A 1 90 ? 1.047 3.246 8.100 1.00 97.38 90 CYS A CA 1
ATOM 691 C C . CYS A 1 90 ? 0.646 2.273 9.217 1.00 97.38 90 CYS A C 1
ATOM 693 O O . CYS A 1 90 ? -0.306 2.540 9.947 1.00 97.38 90 CYS A O 1
ATOM 695 N N . ALA A 1 91 ? 1.385 1.176 9.407 1.00 97.56 91 ALA A N 1
ATOM 696 C CA . ALA A 1 91 ? 1.121 0.225 10.484 1.00 97.56 91 ALA A CA 1
ATOM 697 C C . ALA A 1 91 ? 1.249 0.877 11.873 1.00 97.56 91 ALA A C 1
ATOM 699 O O . ALA A 1 91 ? 0.408 0.642 12.743 1.00 97.56 91 ALA A O 1
ATOM 700 N N . GLU A 1 92 ? 2.251 1.738 12.086 1.00 97.06 92 GLU A N 1
ATOM 701 C CA . GLU A 1 92 ? 2.362 2.528 13.320 1.00 97.06 92 GLU A CA 1
ATOM 702 C C . GLU A 1 92 ? 1.168 3.465 13.524 1.00 97.06 92 GLU A C 1
ATOM 704 O O . GLU A 1 92 ? 0.644 3.553 14.636 1.00 97.06 92 GLU A O 1
ATOM 709 N N . ILE A 1 93 ? 0.746 4.169 12.468 1.00 97.25 93 ILE A N 1
ATOM 710 C CA . ILE A 1 93 ? -0.388 5.099 12.505 1.00 97.25 93 ILE A CA 1
ATOM 711 C C . ILE A 1 93 ? -1.668 4.349 12.869 1.00 97.25 93 ILE A C 1
ATOM 713 O O . ILE A 1 93 ? -2.340 4.748 13.815 1.00 97.25 93 ILE A O 1
ATOM 717 N N . LEU A 1 94 ? -1.960 3.236 12.191 1.00 97.81 94 LEU A N 1
ATOM 718 C CA . LEU A 1 94 ? -3.141 2.407 12.446 1.00 97.81 94 LEU A CA 1
ATOM 719 C C . LEU A 1 94 ? -3.164 1.873 13.883 1.00 97.81 94 LEU A C 1
ATOM 721 O O . LEU A 1 94 ? -4.212 1.885 14.529 1.00 97.81 94 LEU A O 1
ATOM 725 N N . LYS A 1 95 ? -2.006 1.454 14.413 1.00 97.06 95 LYS A N 1
ATOM 726 C CA . LYS A 1 95 ? -1.877 1.005 15.806 1.00 97.06 95 LYS A CA 1
ATOM 727 C C . LYS A 1 95 ? -2.125 2.139 16.800 1.00 97.06 95 LYS A C 1
ATOM 729 O O . LYS A 1 95 ? -2.887 1.958 17.747 1.00 97.06 95 LYS A O 1
ATOM 734 N N . LYS A 1 96 ? -1.525 3.314 16.578 1.00 97.00 96 LYS A N 1
ATOM 735 C CA . LYS A 1 96 ? -1.683 4.497 17.445 1.00 97.00 96 LYS A CA 1
ATOM 736 C C . LYS A 1 96 ? -3.101 5.067 17.410 1.00 97.00 96 LYS A C 1
ATOM 738 O O . LYS A 1 96 ? -3.610 5.480 18.448 1.00 97.00 96 LYS A O 1
ATOM 743 N N . SER A 1 97 ? -3.747 5.061 16.245 1.00 96.06 97 SER A N 1
ATOM 744 C CA . SER A 1 97 ? -5.137 5.494 16.085 1.00 96.06 97 SER A CA 1
ATOM 745 C C . SER A 1 97 ? -6.144 4.421 16.502 1.00 96.06 97 SER A C 1
ATOM 747 O O . SER A 1 97 ? -7.335 4.706 16.569 1.00 96.06 97 SER A O 1
ATOM 749 N N . ASN A 1 98 ? -5.693 3.198 16.812 1.00 95.44 98 ASN A N 1
ATOM 750 C CA . ASN A 1 98 ? -6.545 2.045 17.107 1.00 95.44 98 ASN A CA 1
ATOM 751 C C . ASN A 1 98 ? -7.569 1.761 15.986 1.00 95.44 98 ASN A C 1
ATOM 753 O O . ASN A 1 98 ? -8.698 1.357 16.263 1.00 95.44 98 ASN A O 1
ATOM 757 N N . CYS A 1 99 ? -7.169 1.995 14.733 1.00 94.69 99 CYS A N 1
ATOM 758 C CA . CYS A 1 99 ? -8.021 1.940 13.541 1.00 94.69 99 CYS A CA 1
ATOM 759 C C . CYS A 1 99 ? -9.256 2.864 13.573 1.00 94.69 99 CYS A C 1
ATOM 761 O O . CYS A 1 99 ? -10.241 2.600 12.888 1.00 94.69 99 CYS A O 1
ATOM 763 N N . ASP A 1 100 ? -9.203 3.954 14.338 1.00 94.19 100 ASP A N 1
ATOM 764 C CA . ASP A 1 100 ? -10.218 5.005 14.331 1.00 94.19 100 ASP A CA 1
ATOM 765 C C . ASP A 1 100 ? -9.810 6.111 13.347 1.00 94.19 100 ASP A C 1
ATOM 767 O O . ASP A 1 100 ? -8.778 6.767 13.525 1.00 94.19 100 ASP A O 1
ATOM 771 N N . ILE A 1 101 ? -10.625 6.318 12.308 1.00 92.75 101 ILE A N 1
ATOM 772 C CA . ILE A 1 101 ? -10.373 7.327 11.273 1.00 92.75 101 ILE A CA 1
ATOM 773 C C . ILE A 1 101 ? -10.321 8.745 11.860 1.00 92.75 101 ILE A C 1
ATOM 775 O O . ILE A 1 101 ? -9.503 9.556 11.436 1.00 92.75 101 ILE A O 1
ATOM 779 N N . GLY A 1 102 ? -11.111 9.030 12.903 1.00 94.00 102 GLY A N 1
ATOM 780 C CA . GLY A 1 102 ? -11.128 10.333 13.573 1.00 94.00 102 GLY A CA 1
ATOM 781 C C . GLY A 1 102 ? -9.882 10.611 14.419 1.00 94.00 102 GLY A C 1
ATOM 782 O O . GLY A 1 102 ? -9.695 11.734 14.884 1.00 94.00 102 GLY A O 1
ATOM 783 N N . ARG A 1 103 ? -9.026 9.600 14.626 1.00 95.56 103 ARG A N 1
ATOM 784 C CA . ARG A 1 103 ? 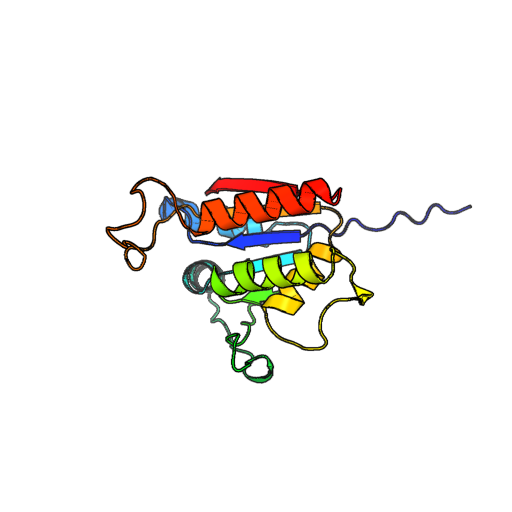-7.762 9.700 15.373 1.00 95.56 103 ARG A CA 1
ATOM 785 C C . ARG A 1 103 ? -6.532 9.658 14.473 1.00 95.56 103 ARG A C 1
ATOM 787 O O . ARG A 1 103 ? -5.413 9.599 14.989 1.00 95.56 103 ARG A O 1
ATOM 794 N N . LEU A 1 104 ? -6.709 9.637 13.152 1.00 95.62 104 LEU A N 1
ATOM 795 C CA . LEU A 1 104 ? -5.581 9.744 12.237 1.00 95.62 104 LEU A CA 1
ATOM 796 C C . LEU A 1 104 ? -4.900 11.115 12.393 1.00 95.62 104 LEU A C 1
ATOM 798 O O . LEU A 1 104 ? -5.567 12.115 12.665 1.00 95.62 104 LEU A O 1
ATOM 802 N N . PRO A 1 105 ? -3.564 11.178 12.271 1.00 92.75 105 PRO A N 1
ATOM 803 C CA . PRO A 1 105 ? -2.845 12.437 12.373 1.00 92.75 105 PRO A CA 1
ATOM 804 C C . PRO A 1 105 ? -3.218 13.369 11.216 1.00 92.75 105 PRO A C 1
ATOM 806 O O . PRO A 1 105 ? -3.333 12.942 10.070 1.00 92.75 105 PRO A O 1
ATOM 809 N N . SER A 1 106 ? -3.327 14.664 11.508 1.00 83.88 106 SER A N 1
ATOM 810 C CA . SER A 1 106 ? -3.553 15.685 10.488 1.00 83.88 106 SER A CA 1
ATOM 811 C C . SER A 1 106 ? -2.324 15.813 9.584 1.00 83.88 106 SER A C 1
ATOM 813 O O . SER A 1 106 ? -1.249 16.201 10.043 1.00 83.88 106 SER A O 1
ATOM 815 N N . GLY A 1 107 ? -2.463 15.512 8.294 1.00 80.50 107 GLY A N 1
ATOM 816 C CA . GLY A 1 107 ? -1.391 15.714 7.321 1.00 80.50 107 GLY A CA 1
ATOM 817 C C . GLY A 1 107 ? -1.591 14.921 6.037 1.00 80.50 107 GLY A C 1
ATOM 818 O O . GLY A 1 107 ? -2.137 13.826 6.052 1.00 80.50 107 GLY A O 1
ATOM 819 N N . LYS A 1 108 ? -1.111 15.469 4.919 1.00 83.38 108 LYS A N 1
ATOM 820 C CA . LYS A 1 108 ? -1.152 14.813 3.607 1.00 83.38 108 LYS A CA 1
ATOM 821 C C . LYS A 1 108 ? 0.212 14.216 3.284 1.00 83.38 108 LYS A C 1
ATOM 823 O O . LYS A 1 108 ? 1.010 14.841 2.598 1.00 83.38 108 LYS A O 1
ATOM 828 N N . ASN A 1 109 ? 0.496 13.034 3.825 1.00 93.38 109 ASN A N 1
ATOM 829 C CA . ASN A 1 109 ? 1.652 12.234 3.417 1.00 93.38 109 ASN A CA 1
ATOM 830 C C . ASN A 1 109 ? 1.214 10.806 3.078 1.00 93.38 109 ASN A C 1
ATOM 832 O O . ASN A 1 109 ? 0.155 10.358 3.521 1.00 93.38 109 ASN A O 1
ATOM 836 N N . GLY A 1 110 ? 2.051 10.080 2.333 1.00 95.38 110 GLY A N 1
ATOM 837 C CA . GLY A 1 110 ? 1.700 8.753 1.822 1.00 95.38 110 GLY A CA 1
ATOM 838 C C . GLY A 1 110 ? 1.297 7.733 2.893 1.00 95.38 110 GLY A C 1
ATOM 839 O O . GLY A 1 110 ? 0.456 6.884 2.623 1.00 95.38 110 GLY A O 1
ATOM 840 N N . ALA A 1 111 ? 1.834 7.816 4.115 1.00 96.88 111 ALA A N 1
ATOM 841 C CA . ALA A 1 111 ? 1.501 6.867 5.179 1.00 96.88 111 ALA A CA 1
ATOM 842 C C . ALA A 1 111 ? 0.128 7.139 5.805 1.00 96.88 111 ALA A C 1
ATOM 844 O O . ALA A 1 111 ? -0.586 6.197 6.144 1.00 96.88 111 ALA A O 1
ATOM 845 N N . VAL A 1 112 ? -0.244 8.415 5.949 1.00 97.00 112 VAL A N 1
ATOM 846 C CA . VAL A 1 112 ? -1.584 8.808 6.414 1.00 97.00 112 VAL A CA 1
ATOM 847 C C . VAL A 1 112 ? -2.621 8.456 5.357 1.00 97.00 112 VAL A C 1
ATOM 849 O O . VAL A 1 112 ? -3.601 7.797 5.680 1.00 97.00 112 VAL A O 1
ATOM 852 N N . MET A 1 113 ? -2.344 8.786 4.094 1.00 97.38 113 MET A N 1
ATOM 853 C CA . MET A 1 113 ? -3.236 8.473 2.976 1.00 97.38 113 MET A CA 1
ATOM 854 C C . MET A 1 113 ? -3.434 6.959 2.817 1.00 97.38 113 MET A C 1
ATOM 856 O O . MET A 1 113 ? -4.554 6.501 2.635 1.00 97.38 113 MET A O 1
ATOM 860 N N . LEU A 1 114 ? -2.378 6.149 2.977 1.00 98.19 114 LEU A N 1
ATOM 861 C CA . LEU A 1 114 ? -2.510 4.687 2.975 1.00 98.19 114 LEU A CA 1
ATOM 862 C C . LEU A 1 114 ? -3.373 4.176 4.144 1.00 98.19 114 LEU A C 1
ATOM 864 O O . LEU A 1 114 ? -4.146 3.232 3.977 1.00 98.19 114 LEU A O 1
ATOM 868 N N . ALA A 1 115 ? -3.263 4.790 5.326 1.00 98.00 115 ALA A N 1
ATOM 869 C CA . ALA A 1 115 ? -4.102 4.438 6.468 1.00 98.00 115 ALA A CA 1
ATOM 870 C C . ALA A 1 115 ? -5.576 4.800 6.220 1.00 98.00 115 ALA A C 1
ATOM 872 O O . ALA A 1 115 ? -6.451 4.001 6.548 1.00 98.00 115 ALA A O 1
ATOM 873 N N . GLU A 1 116 ? -5.855 5.956 5.613 1.00 97.12 116 GLU A N 1
ATOM 874 C CA . GLU A 1 116 ? -7.203 6.362 5.187 1.00 97.12 116 GLU A CA 1
ATOM 875 C C . GLU A 1 116 ? -7.788 5.353 4.190 1.00 97.12 116 GLU A C 1
ATOM 877 O O . GLU A 1 116 ? -8.870 4.812 4.428 1.00 97.12 116 GLU A O 1
ATOM 882 N N . GLU A 1 117 ? -7.026 4.992 3.152 1.00 97.50 117 GLU A N 1
ATOM 883 C CA . GLU A 1 117 ? -7.411 3.980 2.162 1.00 97.50 117 GLU A CA 1
ATOM 884 C C . GLU A 1 117 ? -7.816 2.652 2.821 1.00 97.50 117 GLU A C 1
ATOM 886 O O . GLU A 1 117 ? -8.883 2.098 2.536 1.00 97.50 117 GLU A O 1
ATOM 891 N N . ILE A 1 118 ? -7.012 2.171 3.773 1.00 97.88 118 ILE A N 1
ATOM 892 C CA . ILE A 1 118 ? -7.279 0.946 4.540 1.00 97.88 118 ILE A CA 1
ATOM 893 C C . ILE A 1 118 ? -8.532 1.077 5.422 1.00 97.88 118 ILE A C 1
ATOM 895 O O . ILE A 1 118 ? -9.348 0.152 5.492 1.00 97.88 118 ILE A O 1
ATOM 899 N N . LEU A 1 119 ? -8.703 2.198 6.127 1.00 96.56 119 LEU A N 1
ATOM 900 C CA . LEU A 1 119 ? -9.814 2.372 7.066 1.00 96.56 119 LEU A CA 1
ATOM 901 C C . LEU A 1 119 ? -11.156 2.588 6.364 1.00 96.56 119 LEU A C 1
ATOM 903 O O . LEU A 1 119 ? -12.174 2.103 6.864 1.00 96.56 119 LEU A O 1
ATOM 907 N N . GLU A 1 120 ? -11.168 3.228 5.201 1.00 95.25 120 GLU A N 1
ATOM 908 C CA . GLU A 1 120 ? -12.373 3.443 4.395 1.00 95.25 120 GLU A CA 1
ATOM 909 C C . GLU A 1 120 ? -12.810 2.213 3.588 1.00 95.25 120 GLU A C 1
ATOM 911 O O . GLU A 1 120 ? -13.946 2.159 3.102 1.00 95.25 120 GLU A O 1
ATOM 916 N N . ALA A 1 121 ? -11.916 1.234 3.422 1.00 96.62 121 ALA A N 1
ATOM 917 C CA . ALA A 1 121 ? -12.197 0.042 2.642 1.00 96.62 121 ALA A CA 1
ATOM 918 C C . ALA A 1 121 ? -13.126 -0.926 3.385 1.00 96.62 121 ALA A C 1
ATOM 920 O O . ALA A 1 121 ? -12.967 -1.178 4.588 1.00 96.62 121 ALA A O 1
ATOM 921 N N . ASP A 1 122 ? -14.060 -1.509 2.630 1.00 94.62 122 ASP A N 1
ATOM 922 C CA . ASP A 1 122 ? -14.914 -2.604 3.104 1.00 94.62 122 ASP A CA 1
ATOM 923 C C . ASP A 1 122 ? -14.151 -3.942 3.088 1.00 94.62 122 ASP A C 1
ATOM 925 O O . ASP A 1 122 ? -14.338 -4.771 3.973 1.00 94.62 122 ASP A O 1
ATOM 929 N N . SER A 1 123 ? -13.253 -4.127 2.114 1.00 97.38 123 SER A N 1
ATOM 930 C CA . SER A 1 123 ? -12.362 -5.287 2.006 1.00 97.38 123 SER A CA 1
ATOM 931 C C . SER A 1 123 ? -11.022 -4.892 1.388 1.00 97.38 123 SER A C 1
ATOM 933 O O . SER A 1 123 ? -10.977 -4.045 0.492 1.00 97.38 123 SER A O 1
ATOM 935 N N . ILE A 1 124 ? -9.942 -5.534 1.822 1.00 98.56 124 ILE A N 1
ATOM 936 C CA . ILE A 1 124 ? -8.570 -5.213 1.424 1.00 98.56 124 ILE A CA 1
ATOM 937 C C . ILE A 1 124 ? -7.919 -6.447 0.797 1.00 98.56 124 ILE A C 1
ATOM 939 O O . ILE A 1 124 ? -7.896 -7.523 1.396 1.00 98.56 124 ILE A O 1
ATOM 943 N N . LEU A 1 125 ? -7.353 -6.283 -0.395 1.00 98.56 125 LEU A N 1
ATOM 944 C CA . LEU A 1 125 ? -6.510 -7.281 -1.043 1.00 98.56 125 LEU A CA 1
ATOM 945 C C . LEU A 1 125 ? -5.074 -6.766 -1.107 1.00 98.56 125 LEU A C 1
ATOM 947 O O . LEU A 1 125 ? -4.781 -5.822 -1.835 1.00 98.56 125 LEU A O 1
ATOM 951 N N . PHE A 1 126 ? -4.174 -7.406 -0.371 1.00 98.44 126 PHE A N 1
ATOM 952 C CA . PHE A 1 126 ? -2.742 -7.191 -0.529 1.00 98.44 126 PHE A CA 1
ATOM 953 C C . PHE A 1 126 ? -2.212 -8.097 -1.636 1.00 98.44 126 PHE A C 1
ATOM 955 O O . PHE A 1 126 ? -2.229 -9.316 -1.486 1.00 98.44 126 PHE A O 1
ATOM 962 N N . LEU A 1 127 ? -1.722 -7.499 -2.719 1.00 97.62 127 LEU A N 1
ATOM 963 C CA . LEU A 1 127 ? -0.932 -8.177 -3.740 1.00 97.62 127 LEU A CA 1
ATOM 964 C C . LEU A 1 127 ? 0.548 -7.933 -3.414 1.00 97.62 127 LEU A C 1
ATOM 966 O O . LEU A 1 127 ? 1.004 -6.789 -3.403 1.00 97.62 127 LEU A O 1
ATOM 970 N N . VAL A 1 128 ? 1.286 -8.983 -3.057 1.00 96.06 128 VAL A N 1
ATOM 971 C CA . VAL A 1 128 ? 2.613 -8.868 -2.434 1.00 96.06 128 VAL A CA 1
ATOM 972 C C . VAL A 1 128 ? 3.666 -9.548 -3.293 1.00 96.06 128 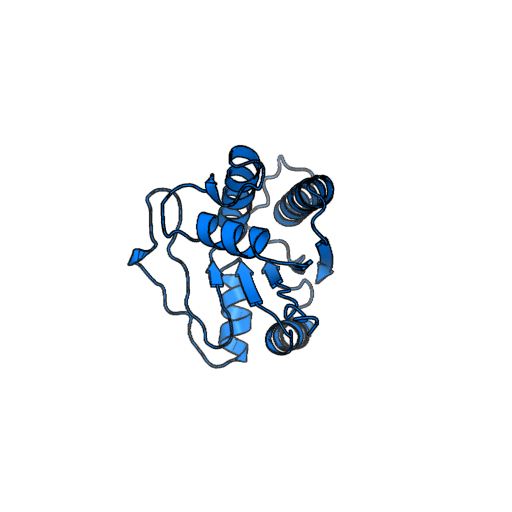VAL A C 1
ATOM 974 O O . VAL A 1 128 ? 3.790 -10.772 -3.290 1.00 96.06 128 VAL A O 1
ATOM 977 N N . GLY A 1 129 ? 4.478 -8.738 -3.963 1.00 92.38 129 GLY A N 1
ATOM 978 C CA . GLY A 1 129 ? 5.608 -9.204 -4.746 1.00 92.38 129 GLY A CA 1
ATOM 979 C C . GLY A 1 129 ? 6.729 -9.752 -3.870 1.00 92.38 129 GLY A C 1
ATOM 980 O O . GLY A 1 129 ? 7.164 -9.116 -2.895 1.00 92.38 129 GLY A O 1
ATOM 981 N N . GLN A 1 130 ? 7.213 -10.938 -4.223 1.00 86.94 130 GLN A N 1
ATOM 982 C CA . GLN A 1 130 ? 8.208 -11.687 -3.459 1.00 86.94 130 GLN A CA 1
ATOM 983 C C . GLN A 1 130 ? 9.641 -11.473 -3.935 1.00 86.94 130 GLN A C 1
ATOM 985 O O . GLN A 1 130 ? 10.563 -11.994 -3.301 1.00 86.94 130 GLN A O 1
ATOM 990 N N . LYS A 1 131 ? 9.867 -10.681 -4.991 1.00 82.31 131 LYS A N 1
ATOM 991 C CA . LYS A 1 131 ? 11.228 -10.367 -5.426 1.00 82.31 131 LYS A CA 1
ATOM 992 C C . LYS A 1 131 ? 11.991 -9.692 -4.291 1.00 82.31 131 LYS A C 1
ATOM 994 O O . LYS A 1 131 ? 11.607 -8.632 -3.769 1.00 82.31 131 LYS A O 1
ATOM 999 N N . ILE A 1 132 ? 13.062 -10.362 -3.887 1.00 69.75 132 ILE A N 1
ATOM 1000 C CA . ILE A 1 132 ? 13.960 -9.917 -2.833 1.00 69.75 132 ILE A CA 1
ATOM 1001 C C . ILE A 1 132 ? 14.870 -8.856 -3.444 1.00 69.75 132 ILE A C 1
ATOM 1003 O O . ILE A 1 132 ? 15.495 -9.082 -4.474 1.00 69.75 132 ILE A O 1
ATOM 1007 N N . ASN A 1 133 ? 14.925 -7.684 -2.816 1.00 60.00 133 ASN A N 1
ATOM 1008 C CA . ASN A 1 133 ? 15.884 -6.658 -3.200 1.00 60.00 133 ASN A CA 1
ATOM 1009 C C . ASN A 1 133 ? 17.221 -6.953 -2.501 1.00 60.00 133 ASN A C 1
ATOM 1011 O O . ASN A 1 133 ? 17.267 -7.043 -1.271 1.00 60.00 133 ASN A O 1
ATOM 1015 N N . GLU A 1 134 ? 18.292 -7.098 -3.282 1.00 54.00 134 GLU A N 1
ATOM 1016 C CA . GLU A 1 134 ? 19.655 -7.402 -2.820 1.00 54.00 134 GLU A CA 1
ATOM 1017 C C . GLU A 1 134 ? 20.179 -6.385 -1.794 1.00 54.00 134 GLU A C 1
ATOM 1019 O O . GLU A 1 134 ? 20.966 -6.735 -0.917 1.00 54.00 134 GLU A O 1
ATOM 1024 N N . PHE A 1 135 ? 19.669 -5.149 -1.827 1.00 51.56 135 PHE A N 1
ATOM 1025 C CA . PHE A 1 135 ? 20.069 -4.066 -0.924 1.00 51.56 135 PHE A CA 1
ATOM 1026 C C . PHE A 1 135 ? 19.781 -4.345 0.565 1.00 51.56 135 PHE A C 1
ATOM 1028 O O . PHE A 1 135 ? 20.405 -3.746 1.437 1.00 51.56 135 PHE A O 1
ATOM 1035 N N . TYR A 1 136 ? 18.848 -5.256 0.873 1.00 52.78 136 TYR A N 1
ATOM 1036 C CA . TYR A 1 136 ? 18.480 -5.621 2.249 1.00 52.78 136 TYR A CA 1
ATOM 1037 C C . TYR A 1 136 ? 19.119 -6.931 2.733 1.00 52.78 136 TYR A C 1
ATOM 1039 O O . TYR A 1 136 ? 18.700 -7.464 3.764 1.00 52.78 136 TYR A O 1
ATOM 1047 N N . GLN A 1 137 ? 20.144 -7.449 2.044 1.00 51.94 137 GLN A N 1
ATOM 1048 C CA . GLN A 1 137 ? 20.999 -8.513 2.578 1.00 51.94 137 GLN A CA 1
ATOM 1049 C C . GLN A 1 137 ? 21.852 -7.975 3.738 1.00 51.94 137 GLN A C 1
ATOM 1051 O O . GLN A 1 137 ? 23.053 -7.759 3.613 1.00 51.94 137 GLN A O 1
ATOM 1056 N N . ASN A 1 138 ? 21.234 -7.758 4.899 1.00 49.00 138 ASN A N 1
ATOM 1057 C CA . ASN A 1 138 ? 21.985 -7.686 6.140 1.00 49.00 138 ASN A CA 1
ATOM 1058 C C . ASN A 1 138 ? 22.401 -9.127 6.498 1.00 49.00 138 ASN A C 1
ATOM 1060 O O . ASN A 1 138 ? 21.517 -9.937 6.788 1.00 49.00 138 ASN A O 1
ATOM 1064 N N . PRO A 1 139 ? 23.702 -9.478 6.502 1.00 51.56 139 PRO A N 1
ATOM 1065 C CA . PRO A 1 139 ? 24.167 -10.828 6.833 1.00 51.56 139 PRO A CA 1
ATOM 1066 C C . PRO A 1 139 ? 23.804 -11.281 8.262 1.00 51.56 139 PRO A C 1
ATOM 1068 O O . PRO A 1 139 ? 23.979 -12.453 8.586 1.00 51.56 139 PRO A O 1
ATOM 1071 N N . LEU A 1 140 ? 23.289 -10.374 9.104 1.00 52.38 140 LEU A N 1
ATOM 1072 C CA . LEU A 1 140 ? 22.792 -10.637 10.458 1.00 52.38 140 LEU A CA 1
ATOM 1073 C C . LEU A 1 140 ? 21.298 -11.011 10.515 1.00 52.38 140 LEU A C 1
ATOM 1075 O O . LEU A 1 140 ? 20.816 -11.393 11.580 1.00 52.38 140 LEU A O 1
ATOM 1079 N N . LEU A 1 141 ? 20.550 -10.891 9.412 1.00 47.56 141 LEU A N 1
ATOM 1080 C CA . LEU A 1 141 ? 19.145 -11.301 9.348 1.00 47.56 141 LEU A CA 1
ATOM 1081 C C . LEU A 1 141 ? 19.030 -12.750 8.838 1.00 47.56 141 LEU A C 1
ATOM 1083 O O . LEU A 1 141 ? 19.792 -13.151 7.954 1.00 47.56 141 LEU A O 1
ATOM 1087 N N . PRO A 1 142 ? 18.083 -13.559 9.358 1.00 44.03 142 PRO A N 1
ATOM 1088 C CA . PRO A 1 142 ? 17.856 -14.909 8.856 1.00 44.03 142 PRO A CA 1
ATOM 1089 C C . PRO A 1 142 ? 17.593 -14.874 7.346 1.00 44.03 142 PRO A C 1
ATOM 1091 O O . PRO A 1 142 ? 16.691 -14.175 6.889 1.00 44.03 142 PRO A O 1
ATOM 1094 N N . LYS A 1 143 ? 18.344 -15.671 6.575 1.00 48.28 143 LYS A N 1
ATOM 1095 C CA . LYS A 1 143 ? 18.316 -15.711 5.097 1.00 48.28 143 LYS A CA 1
ATOM 1096 C C . LYS A 1 143 ? 16.944 -16.020 4.468 1.00 48.28 143 LYS A C 1
ATOM 1098 O O . LYS A 1 143 ? 16.806 -15.934 3.255 1.00 48.28 143 LYS A O 1
ATOM 1103 N N . ASN A 1 144 ? 15.939 -16.367 5.274 1.00 47.69 144 ASN A N 1
ATOM 1104 C CA . ASN A 1 144 ? 14.681 -16.957 4.820 1.00 47.69 144 ASN A CA 1
ATOM 1105 C C . ASN A 1 144 ? 13.457 -16.040 4.957 1.00 47.69 144 ASN A C 1
ATOM 1107 O O . ASN A 1 144 ? 12.350 -16.501 4.691 1.00 47.69 144 ASN A O 1
ATOM 1111 N N . ILE A 1 145 ? 13.605 -14.777 5.382 1.00 53.16 145 ILE A N 1
ATOM 1112 C CA . ILE A 1 145 ? 12.440 -13.927 5.655 1.00 53.16 145 ILE A CA 1
ATOM 1113 C C . ILE A 1 145 ? 12.574 -12.532 5.030 1.00 53.16 145 ILE A C 1
ATOM 1115 O O . ILE A 1 145 ? 13.368 -11.701 5.466 1.00 53.16 145 ILE A O 1
ATOM 1119 N N . SER A 1 146 ? 11.762 -12.262 4.003 1.00 71.56 146 SER A N 1
ATOM 1120 C CA . SER A 1 146 ? 11.641 -10.932 3.395 1.00 71.56 146 SER A CA 1
ATOM 1121 C C . SER A 1 146 ? 10.999 -9.957 4.388 1.00 71.56 146 SER A C 1
ATOM 1123 O O . SER A 1 146 ? 9.882 -10.191 4.846 1.00 71.56 146 SER A O 1
ATOM 1125 N N . ILE A 1 147 ? 11.670 -8.836 4.686 1.00 81.38 147 ILE A N 1
ATOM 1126 C CA . ILE A 1 147 ? 11.168 -7.768 5.579 1.00 81.38 147 ILE A CA 1
ATOM 1127 C C . ILE A 1 147 ? 9.748 -7.330 5.180 1.00 81.38 147 ILE A C 1
ATOM 1129 O O . ILE A 1 147 ? 8.888 -7.153 6.040 1.00 81.38 147 ILE A O 1
ATOM 1133 N N . ARG A 1 148 ? 9.482 -7.210 3.869 1.00 87.75 148 ARG A N 1
ATOM 1134 C CA . ARG A 1 148 ? 8.156 -6.869 3.326 1.00 87.75 148 ARG A CA 1
ATOM 1135 C C . ARG A 1 148 ? 7.101 -7.893 3.732 1.00 87.75 148 ARG A C 1
ATOM 1137 O O . ARG A 1 148 ? 6.009 -7.506 4.128 1.00 87.75 148 ARG A O 1
ATOM 1144 N N . ARG A 1 149 ? 7.429 -9.182 3.621 1.00 89.69 149 ARG A N 1
ATOM 1145 C CA . ARG A 1 149 ? 6.503 -10.277 3.919 1.00 89.69 149 ARG A CA 1
ATOM 1146 C C . ARG A 1 149 ? 6.074 -10.238 5.382 1.00 89.69 149 ARG A C 1
ATOM 1148 O O . ARG A 1 149 ? 4.878 -10.183 5.628 1.00 89.69 149 ARG A O 1
ATOM 1155 N N . ASN A 1 150 ? 7.028 -10.173 6.311 1.00 89.44 150 ASN A N 1
ATOM 1156 C CA . ASN A 1 150 ? 6.718 -10.062 7.739 1.00 89.44 150 ASN A CA 1
ATOM 1157 C C . ASN A 1 150 ? 5.865 -8.838 8.045 1.00 89.44 150 ASN A C 1
ATOM 1159 O O . ASN A 1 150 ? 4.857 -8.941 8.728 1.00 89.44 150 ASN A O 1
ATOM 1163 N N . LEU A 1 151 ? 6.252 -7.680 7.505 1.00 92.31 151 LEU A N 1
ATOM 1164 C CA . LEU A 1 151 ? 5.533 -6.439 7.754 1.00 92.31 151 LEU A CA 1
ATOM 1165 C C . LEU A 1 151 ? 4.074 -6.511 7.274 1.00 92.31 151 LEU A C 1
ATOM 1167 O O . LEU A 1 151 ? 3.179 -6.018 7.959 1.00 92.31 151 LEU A O 1
ATOM 1171 N N . ILE A 1 152 ? 3.831 -7.123 6.110 1.00 95.31 152 ILE A N 1
ATOM 1172 C CA . ILE A 1 152 ? 2.473 -7.331 5.600 1.00 95.31 152 ILE A CA 1
ATOM 1173 C C . ILE A 1 152 ? 1.720 -8.366 6.432 1.00 95.31 152 ILE A C 1
ATOM 1175 O O . ILE A 1 152 ? 0.565 -8.122 6.764 1.00 95.31 152 ILE A O 1
ATOM 1179 N N . GLU A 1 153 ? 2.341 -9.487 6.799 1.00 95.19 153 GLU A N 1
ATOM 1180 C CA . GLU A 1 153 ? 1.703 -10.508 7.638 1.00 95.19 153 GLU A CA 1
ATOM 1181 C C . GLU A 1 153 ? 1.277 -9.927 8.999 1.00 95.19 153 GLU A C 1
ATOM 1183 O O . GLU A 1 153 ? 0.112 -10.068 9.378 1.00 95.19 153 GLU A O 1
ATOM 1188 N N . ASP A 1 154 ? 2.156 -9.168 9.662 1.00 95.75 154 ASP A N 1
ATOM 1189 C CA . ASP A 1 154 ? 1.868 -8.477 10.925 1.00 95.75 154 ASP A CA 1
ATOM 1190 C C . ASP A 1 154 ? 0.733 -7.451 10.779 1.00 95.75 154 ASP A C 1
ATOM 1192 O O . ASP A 1 154 ? -0.161 -7.360 11.627 1.00 95.75 154 ASP A O 1
ATOM 1196 N N . LEU A 1 155 ? 0.752 -6.655 9.702 1.00 97.44 155 LEU A N 1
ATOM 1197 C CA . LEU A 1 155 ? -0.292 -5.666 9.429 1.00 97.44 155 LEU A CA 1
ATOM 1198 C C . LEU A 1 155 ? -1.640 -6.344 9.163 1.00 97.44 155 LEU A C 1
ATOM 1200 O O . LEU A 1 155 ? -2.665 -5.914 9.689 1.00 97.44 155 LEU A O 1
ATOM 1204 N N . VAL A 1 156 ? -1.652 -7.409 8.368 1.00 97.81 156 VAL A N 1
ATOM 1205 C CA . VAL A 1 156 ? -2.870 -8.147 8.021 1.00 97.81 156 VAL A CA 1
ATOM 1206 C C . VAL A 1 156 ? -3.456 -8.830 9.246 1.00 97.81 156 VAL A C 1
ATOM 1208 O O . VAL A 1 156 ? -4.673 -8.780 9.435 1.00 97.81 156 VAL A O 1
ATOM 1211 N N . GLN A 1 157 ? -2.620 -9.424 10.100 1.00 97.88 157 GLN A N 1
ATOM 1212 C CA . GLN A 1 157 ? -3.071 -9.969 11.375 1.00 97.88 157 GLN A CA 1
ATOM 1213 C C . GLN A 1 157 ? -3.743 -8.879 12.217 1.00 97.88 157 GLN A C 1
ATOM 1215 O O . GLN A 1 157 ? -4.889 -9.050 12.634 1.00 97.88 157 GLN A O 1
ATOM 1220 N N . TYR A 1 158 ? -3.081 -7.732 12.388 1.00 97.81 158 TYR A N 1
ATOM 1221 C CA . TYR A 1 158 ? -3.631 -6.614 13.150 1.00 97.81 158 TYR A CA 1
ATOM 1222 C C . TYR A 1 158 ? -4.972 -6.115 12.584 1.00 97.81 158 TYR A C 1
ATOM 1224 O O . TYR A 1 158 ? -5.922 -5.883 13.328 1.00 97.81 158 TYR A O 1
ATOM 1232 N N . LEU A 1 159 ? -5.095 -5.987 11.261 1.00 97.88 159 LEU A N 1
ATOM 1233 C CA . LEU A 1 159 ? -6.342 -5.558 10.620 1.00 97.88 159 LEU A CA 1
ATOM 1234 C C . LEU A 1 159 ? -7.475 -6.580 10.803 1.00 97.88 159 LEU A C 1
ATOM 1236 O O . LEU A 1 159 ? -8.619 -6.193 11.047 1.00 97.88 159 LEU A O 1
ATOM 1240 N N . ARG A 1 160 ? -7.169 -7.880 10.742 1.00 97.50 160 ARG A N 1
ATOM 1241 C CA . ARG A 1 160 ? -8.146 -8.949 11.003 1.00 97.50 160 ARG A CA 1
ATOM 1242 C C . ARG A 1 160 ? -8.618 -8.954 12.456 1.00 97.50 160 ARG A C 1
ATOM 1244 O O . ARG A 1 160 ? -9.810 -9.123 12.696 1.00 97.50 160 ARG A O 1
ATOM 1251 N N . GLU A 1 161 ? -7.732 -8.689 13.417 1.00 97.12 161 GLU A N 1
ATOM 1252 C CA . GLU A 1 161 ? -8.105 -8.488 14.829 1.00 97.12 161 GLU A CA 1
ATOM 1253 C C . GLU A 1 161 ? -9.066 -7.297 15.005 1.00 97.12 161 GLU A C 1
ATOM 1255 O O . GLU A 1 161 ? -9.916 -7.296 15.896 1.00 97.12 161 GLU A O 1
ATOM 1260 N N . LYS A 1 162 ? -8.988 -6.303 14.111 1.00 95.88 162 LYS A N 1
ATOM 1261 C CA . LYS A 1 162 ? -9.925 -5.172 14.007 1.00 95.88 162 LYS A CA 1
ATOM 1262 C C . LYS A 1 162 ? -11.153 -5.452 13.136 1.00 95.88 162 LYS A C 1
ATOM 1264 O O . LYS A 1 162 ? -11.856 -4.515 12.769 1.00 95.88 162 LYS A O 1
ATOM 1269 N N . GLN A 1 163 ? -11.431 -6.722 12.836 1.00 94.62 163 GLN A N 1
ATOM 1270 C CA . GLN A 1 163 ? -12.591 -7.182 12.063 1.00 94.62 163 GLN A CA 1
ATOM 1271 C C . GLN A 1 163 ? -12.646 -6.640 10.623 1.00 94.62 163 GLN A C 1
ATOM 1273 O O . GLN A 1 163 ? -13.716 -6.587 10.019 1.00 94.62 163 GLN A O 1
ATOM 1278 N N . LYS A 1 164 ? -11.502 -6.251 10.043 1.00 95.06 164 LYS A N 1
ATOM 1279 C CA . LYS A 1 164 ? -11.415 -5.927 8.613 1.00 95.06 164 LYS A CA 1
ATOM 1280 C C . LYS A 1 164 ? -11.347 -7.207 7.777 1.00 95.06 164 LYS A C 1
ATOM 1282 O O . LYS A 1 164 ? -10.647 -8.157 8.130 1.00 95.06 164 LYS A O 1
ATOM 1287 N N . GLU A 1 165 ? -12.028 -7.209 6.634 1.00 97.12 165 GLU A N 1
ATOM 1288 C CA . GLU A 1 165 ? -11.919 -8.273 5.635 1.00 97.12 165 GLU A CA 1
ATOM 1289 C C . GLU A 1 165 ? -10.622 -8.082 4.839 1.00 97.12 165 GLU A C 1
ATOM 1291 O O . GLU A 1 165 ? -10.501 -7.138 4.060 1.00 97.12 165 GLU A O 1
ATOM 1296 N N . VAL A 1 166 ? -9.629 -8.949 5.060 1.00 98.12 166 VAL A N 1
ATOM 1297 C CA . VAL A 1 166 ? -8.297 -8.808 4.453 1.00 98.12 166 VAL A CA 1
ATOM 1298 C C . VAL A 1 166 ? -7.801 -10.124 3.865 1.00 98.12 166 VAL A C 1
ATOM 1300 O O . VAL A 1 166 ? -7.715 -11.135 4.571 1.00 98.12 166 VAL A O 1
ATOM 1303 N N . THR A 1 167 ? -7.401 -10.087 2.594 1.00 98.06 167 THR A N 1
ATOM 1304 C CA . THR A 1 167 ? -6.797 -11.205 1.854 1.00 98.06 167 THR A CA 1
ATOM 1305 C C . THR A 1 167 ? -5.383 -10.839 1.407 1.00 98.06 167 THR A C 1
ATOM 1307 O O . THR A 1 167 ? -5.108 -9.680 1.101 1.00 98.06 167 THR A O 1
ATOM 1310 N N . ILE A 1 168 ? -4.489 -11.828 1.381 1.00 97.69 168 ILE A N 1
ATOM 1311 C CA . ILE A 1 168 ? -3.132 -11.695 0.845 1.00 97.69 168 ILE A CA 1
ATOM 1312 C C . ILE A 1 168 ? -3.009 -12.629 -0.351 1.00 97.69 168 ILE A C 1
ATOM 1314 O O . ILE A 1 168 ? -3.386 -13.798 -0.264 1.00 97.69 168 ILE A O 1
ATOM 1318 N N . GLU A 1 169 ? -2.437 -12.119 -1.428 1.00 97.00 169 GLU A N 1
ATOM 1319 C CA . GLU A 1 169 ? -1.995 -12.885 -2.578 1.00 97.00 169 GLU A CA 1
ATOM 1320 C C . GLU A 1 169 ? -0.528 -12.566 -2.852 1.00 97.00 169 GLU A C 1
ATOM 1322 O O . GLU A 1 169 ? -0.141 -11.400 -2.906 1.00 97.00 169 GLU A O 1
ATOM 1327 N N . TYR A 1 170 ? 0.292 -13.600 -3.008 1.00 94.25 170 TYR A N 1
ATOM 1328 C CA . TYR A 1 170 ? 1.709 -13.437 -3.309 1.00 94.25 170 TYR A CA 1
ATOM 1329 C C . TYR A 1 170 ? 1.960 -13.573 -4.807 1.00 94.25 170 TYR A C 1
ATOM 1331 O O . TYR A 1 170 ? 1.403 -14.467 -5.448 1.00 94.25 170 TYR A O 1
ATOM 1339 N N . CYS A 1 171 ? 2.834 -12.714 -5.325 1.00 88.69 171 CYS A N 1
ATOM 1340 C CA . CYS A 1 171 ? 3.290 -12.714 -6.710 1.00 88.69 171 CYS A CA 1
ATOM 1341 C C . CYS A 1 171 ? 4.815 -12.763 -6.834 1.00 88.69 171 CYS A C 1
ATOM 1343 O O . CYS A 1 171 ? 5.531 -12.513 -5.834 1.00 88.69 171 CYS A O 1
#

Secondary structure (DSSP, 8-state):
-----PPP-EEEEEES--SSGGGHHHHHHHHHH-SSEEEEESHHHHHHHHHHHT--PEEEGGG--SSSPPEEEETTEEEEE-SHHHHHHHHHHHHHHTT-GGGSPSS-SHHHHHHHHHHH-SEEEEEE--PPPGGG--TTS-TT--HHHHHHHHHHHHHHHTT-EEEEEE-

Radius of gyration: 16.08 Å; chains: 1; bounding box: 63×36×39 Å